Protein AF-A0A1H4ZU35-F1 (afdb_monomer_lite)

Sequence (126 aa):
MNSHASSPASVASHDEQEPAEALVSPALKIVLAPKFEDGEPYAREELGPDIESHDSPEEVVAEAISQDVVPDSEHVREQLNIAEKLGFIGDLEGMVEFAELALNDPNASPRQRNQADILIRRASSL

Organism: NCBI:txid556534

Foldseek 3Di:
DDDDDDDDDDDDDDDDDDDPDDPPPPPPPPDDDDDDDDDDDPDDPDDDDDDDDDDDDPPPPCPVVPPVQLDADPVLVVLLVQLVVCVVVVNLVSNLVSLVVSLPDPSGTPVSNVSSVVSNVVSVVD

Structure (mmCIF, N/CA/C/O backbone):
data_AF-A0A1H4ZU35-F1
#
_entry.id   AF-A0A1H4ZU35-F1
#
loop_
_atom_site.group_PDB
_atom_site.id
_atom_site.type_symbol
_atom_site.label_atom_id
_atom_site.label_alt_id
_atom_site.label_comp_id
_atom_site.label_asym_id
_atom_site.label_entity_id
_atom_site.label_seq_id
_atom_site.pdbx_PDB_ins_code
_atom_site.Cartn_x
_atom_site.Cartn_y
_atom_site.Cartn_z
_atom_site.occupancy
_atom_site.B_iso_or_equiv
_atom_site.auth_seq_id
_atom_site.auth_comp_id
_atom_site.auth_asym_id
_atom_site.auth_atom_id
_atom_site.pdbx_PDB_model_num
ATOM 1 N N . MET A 1 1 ? -37.897 61.267 7.111 1.00 40.16 1 MET A N 1
ATOM 2 C CA . MET A 1 1 ? -37.884 60.378 8.289 1.00 40.16 1 MET A CA 1
ATOM 3 C C . MET A 1 1 ? -36.627 59.521 8.192 1.00 40.16 1 MET A C 1
ATOM 5 O O . MET A 1 1 ? -36.481 58.858 7.178 1.00 40.16 1 MET A O 1
ATOM 9 N N . ASN A 1 2 ? -35.742 59.689 9.187 1.00 39.41 2 ASN A N 1
ATOM 10 C CA . ASN A 1 2 ? -34.564 58.923 9.658 1.00 39.41 2 ASN A CA 1
ATOM 11 C C . ASN A 1 2 ? -33.633 58.289 8.595 1.00 39.41 2 ASN A C 1
ATOM 13 O O . ASN A 1 2 ? -34.062 57.412 7.863 1.00 39.41 2 ASN A O 1
ATOM 17 N N . SER A 1 3 ? -32.378 58.710 8.376 1.00 51.94 3 SER A N 1
ATOM 18 C CA . SER A 1 3 ? -31.204 58.876 9.273 1.00 51.94 3 SER A CA 1
ATOM 19 C C . SER A 1 3 ? -30.760 57.582 9.957 1.00 51.94 3 SER A C 1
ATOM 21 O O . SER A 1 3 ? -31.424 57.205 10.904 1.00 51.94 3 SER A O 1
ATOM 23 N N . HIS A 1 4 ? -29.641 56.986 9.514 1.00 49.59 4 HIS A N 1
ATOM 24 C CA . HIS A 1 4 ? -28.587 56.267 10.275 1.00 49.59 4 HIS A CA 1
ATOM 25 C C . HIS A 1 4 ? -27.487 55.906 9.242 1.00 49.59 4 HIS A C 1
ATOM 27 O O . HIS A 1 4 ? -27.749 55.143 8.324 1.00 49.59 4 HIS A O 1
ATOM 33 N N . ALA A 1 5 ? -26.377 56.638 9.101 1.00 50.31 5 ALA A N 1
ATOM 34 C CA . ALA A 1 5 ? -25.218 56.791 9.989 1.00 50.31 5 ALA A CA 1
ATOM 35 C C . ALA A 1 5 ? -24.391 55.503 10.166 1.00 50.31 5 ALA A C 1
ATOM 37 O O . ALA A 1 5 ? -24.879 54.534 10.736 1.00 50.31 5 ALA A O 1
ATOM 38 N N . SER A 1 6 ? -23.130 55.566 9.714 1.00 48.53 6 SER A N 1
ATOM 39 C CA . SER A 1 6 ? -21.908 55.268 10.488 1.00 48.53 6 SER A CA 1
ATOM 40 C C . SER A 1 6 ? -20.883 54.424 9.730 1.00 48.53 6 SER A C 1
ATOM 42 O O . SER A 1 6 ? -21.005 53.209 9.616 1.00 48.53 6 SER A O 1
ATOM 44 N N . SER A 1 7 ? -19.815 55.093 9.294 1.00 49.72 7 SER A N 1
ATOM 45 C CA . SER A 1 7 ? -18.487 54.489 9.149 1.00 49.72 7 SER A CA 1
ATOM 46 C C . SER A 1 7 ? -17.895 54.180 10.531 1.00 49.72 7 SER A C 1
ATOM 48 O O . SER A 1 7 ? -18.196 54.882 11.499 1.00 49.72 7 SER A O 1
ATOM 50 N N . PRO A 1 8 ? -16.993 53.195 10.615 1.00 58.34 8 PRO A N 1
ATOM 51 C CA . PRO A 1 8 ? -15.669 53.439 11.203 1.00 58.34 8 PRO A CA 1
ATOM 52 C C . PRO A 1 8 ? -14.565 52.817 10.318 1.00 58.34 8 PRO A C 1
ATOM 54 O O . PRO A 1 8 ? -14.731 51.734 9.772 1.00 58.34 8 PRO A O 1
ATOM 57 N N . ALA A 1 9 ? -13.544 53.574 9.916 1.00 44.50 9 ALA A N 1
ATOM 58 C CA . ALA A 1 9 ? -12.315 53.917 10.648 1.00 44.50 9 ALA A CA 1
ATOM 59 C C . ALA A 1 9 ? -11.155 52.973 10.271 1.00 44.50 9 ALA A C 1
ATOM 61 O O . ALA A 1 9 ? -11.071 51.841 10.733 1.00 44.50 9 ALA A O 1
ATOM 62 N N . SER A 1 10 ? -10.247 53.479 9.433 1.00 49.22 10 SER A N 1
ATOM 63 C CA . SER A 1 10 ? -8.866 52.994 9.334 1.00 49.22 10 SER A CA 1
ATOM 64 C C . SER A 1 10 ? -8.089 53.397 10.590 1.00 49.22 10 SER A C 1
ATOM 66 O O . SER A 1 10 ? -8.310 54.513 11.058 1.00 49.22 10 SER A O 1
ATOM 68 N N . VAL A 1 11 ? -7.149 52.560 11.063 1.00 49.56 11 VAL A N 1
ATOM 69 C CA . VAL A 1 11 ? -5.787 52.941 11.524 1.00 49.56 11 VAL A CA 1
ATOM 70 C C . VAL A 1 11 ? -5.018 51.749 12.139 1.00 49.56 11 VAL A C 1
ATOM 72 O O . VAL A 1 11 ? -5.570 51.027 12.959 1.00 49.56 11 VAL A O 1
ATOM 75 N N . ALA A 1 12 ? -3.728 51.674 11.759 1.00 42.31 12 ALA A N 1
ATOM 76 C CA . ALA A 1 12 ? -2.528 51.093 12.408 1.00 42.31 12 ALA A CA 1
ATOM 77 C C . ALA A 1 12 ? -2.466 49.572 12.678 1.00 42.31 12 ALA A C 1
ATOM 79 O O . ALA A 1 12 ? -3.356 49.015 13.298 1.00 42.31 12 ALA A O 1
ATOM 80 N N . SER A 1 13 ? -1.481 48.811 12.173 1.00 46.59 13 SER A N 1
ATOM 81 C CA . SER A 1 13 ? 0.000 48.855 12.324 1.00 46.59 13 SER A CA 1
ATOM 82 C C . SER A 1 13 ? 0.530 48.250 13.635 1.00 46.59 13 SER A C 1
ATOM 84 O O . SER A 1 13 ? 0.650 48.972 14.618 1.00 46.59 13 SER A O 1
ATOM 86 N N . HIS A 1 14 ? 0.942 46.980 13.595 1.00 45.44 14 HIS A N 1
ATOM 87 C CA . HIS A 1 14 ? 2.179 46.394 14.165 1.00 45.44 14 HIS A CA 1
ATOM 88 C C . HIS A 1 14 ? 2.132 44.888 13.853 1.00 45.44 14 HIS A C 1
ATOM 90 O O . HIS A 1 14 ? 1.090 44.270 14.037 1.00 45.44 14 HIS A O 1
ATOM 96 N N . ASP A 1 15 ? 3.063 44.363 13.056 1.00 44.34 15 ASP A N 1
ATOM 97 C CA . ASP A 1 15 ? 4.382 43.859 13.478 1.00 44.34 15 ASP A CA 1
ATOM 98 C C . ASP A 1 15 ? 4.227 42.627 14.373 1.00 44.34 15 ASP A C 1
ATOM 100 O O . ASP A 1 15 ? 3.710 42.747 15.476 1.00 44.34 15 ASP A O 1
ATOM 104 N N . GLU A 1 16 ? 4.585 41.453 13.845 1.00 47.72 16 GLU A N 1
ATOM 105 C CA . GLU A 1 16 ? 5.538 40.539 14.485 1.00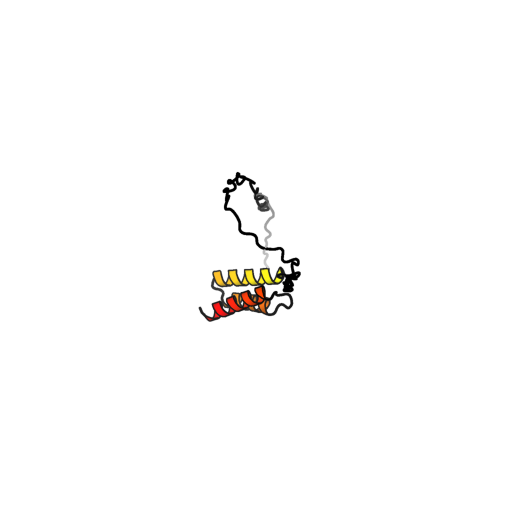 47.72 16 GLU A CA 1
ATOM 106 C C . GLU A 1 16 ? 5.731 39.257 13.646 1.00 47.72 16 GLU A C 1
ATOM 108 O O . GLU A 1 16 ? 4.777 38.581 13.268 1.00 47.72 16 GLU A O 1
ATOM 113 N N . GLN A 1 17 ? 7.015 38.954 13.412 1.00 49.38 17 GLN A N 1
ATOM 114 C CA . GLN A 1 17 ? 7.632 37.620 13.306 1.00 49.38 17 GLN A CA 1
ATOM 115 C C . GLN A 1 17 ? 7.328 36.776 12.057 1.00 49.38 17 GLN A C 1
ATOM 117 O O . GLN A 1 17 ? 6.259 36.211 11.873 1.00 49.38 17 GLN A O 1
ATOM 122 N N . GLU A 1 18 ? 8.243 36.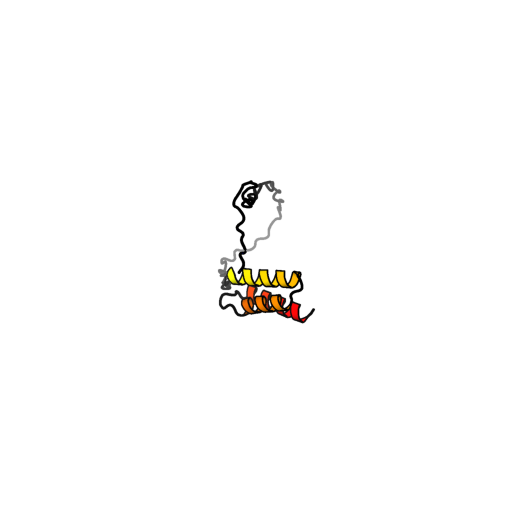802 11.086 1.00 56.34 18 GLU A N 1
ATOM 123 C CA . GLU A 1 18 ? 9.409 35.900 10.926 1.00 56.34 18 GLU A CA 1
ATOM 124 C C . GLU A 1 18 ? 9.043 34.581 10.214 1.00 56.34 18 GLU A C 1
ATOM 126 O O . GLU A 1 18 ? 8.079 33.908 10.580 1.00 56.34 18 GLU A O 1
ATOM 131 N N . PRO A 1 19 ? 9.784 34.215 9.151 1.00 46.69 19 PRO A N 1
ATOM 132 C CA . PRO A 1 19 ? 9.493 33.037 8.352 1.00 46.69 19 PRO A CA 1
ATOM 133 C C . PRO A 1 19 ? 9.785 31.783 9.175 1.00 46.69 19 PRO A C 1
ATOM 135 O O . PRO A 1 19 ? 10.909 31.593 9.633 1.00 46.69 19 PRO A O 1
ATOM 138 N N . ALA A 1 20 ? 8.788 30.911 9.328 1.00 50.66 20 ALA A N 1
ATOM 139 C CA . ALA A 1 20 ? 8.982 29.579 9.882 1.00 50.66 20 ALA A CA 1
ATOM 140 C C . ALA A 1 20 ? 9.925 28.779 8.969 1.00 50.66 20 ALA A C 1
ATOM 142 O O . ALA A 1 20 ? 9.529 28.201 7.959 1.00 50.66 20 ALA A O 1
ATOM 143 N N . GLU A 1 21 ? 11.202 28.891 9.313 1.00 49.41 21 GLU A N 1
ATOM 144 C CA . GLU A 1 21 ? 12.291 27.938 9.209 1.00 49.41 21 GLU A CA 1
ATOM 145 C C . GLU A 1 21 ? 12.055 26.792 8.222 1.00 49.41 21 GLU A C 1
ATOM 147 O O . GLU A 1 21 ? 11.422 25.774 8.507 1.00 49.41 21 GLU A O 1
ATOM 152 N N . ALA A 1 22 ? 12.684 26.938 7.056 1.00 47.00 22 ALA A N 1
ATOM 153 C CA . ALA A 1 22 ? 13.143 25.798 6.292 1.00 47.00 22 ALA A CA 1
ATOM 154 C C . ALA A 1 22 ? 13.960 24.907 7.236 1.00 47.00 22 ALA A C 1
ATOM 156 O O . ALA A 1 22 ? 15.053 25.281 7.663 1.00 47.00 22 ALA A O 1
ATOM 157 N N . LEU A 1 23 ? 13.417 23.738 7.572 1.00 46.69 23 LEU A N 1
ATOM 158 C CA . LEU A 1 23 ? 14.139 22.688 8.276 1.00 46.69 23 LEU A CA 1
ATOM 159 C C . LEU A 1 23 ? 15.286 22.220 7.375 1.00 46.69 23 LEU A C 1
ATOM 161 O O . LEU A 1 23 ? 15.155 21.303 6.563 1.00 46.69 23 LEU A O 1
ATOM 165 N N . VAL A 1 24 ? 16.425 22.900 7.502 1.00 48.12 24 VAL A N 1
ATOM 166 C CA . VAL A 1 24 ? 17.714 22.456 6.991 1.00 48.12 24 VAL A CA 1
ATOM 167 C C . VAL A 1 24 ? 18.012 21.150 7.709 1.00 48.12 24 VAL A C 1
ATOM 169 O O . VAL A 1 24 ? 18.380 21.126 8.882 1.00 48.12 24 VAL A O 1
ATOM 172 N N . SER A 1 25 ? 17.792 20.046 7.001 1.00 58.00 25 SER A N 1
ATOM 173 C CA . SER A 1 25 ? 18.169 18.720 7.471 1.00 58.00 25 SER A CA 1
ATOM 174 C C . SER A 1 25 ? 19.661 18.738 7.816 1.00 58.00 25 SER A C 1
ATOM 176 O O . SER A 1 25 ? 20.469 19.116 6.961 1.00 58.00 25 SER A O 1
ATOM 178 N N . PRO A 1 26 ? 20.073 18.356 9.035 1.00 53.00 26 PRO A N 1
ATOM 179 C CA . PRO A 1 26 ? 21.486 18.241 9.331 1.00 53.00 26 PRO A CA 1
ATOM 180 C C . PRO A 1 26 ? 22.056 17.101 8.488 1.00 53.00 26 PRO A C 1
ATOM 182 O O . PRO A 1 26 ? 21.649 15.947 8.609 1.00 53.00 26 PRO A O 1
ATOM 185 N N . ALA A 1 27 ? 23.002 17.448 7.616 1.00 56.88 27 ALA A N 1
ATOM 186 C CA . ALA A 1 27 ? 23.821 16.494 6.894 1.00 56.88 27 ALA A CA 1
ATOM 187 C C . ALA A 1 27 ? 24.428 15.499 7.893 1.00 56.88 27 ALA A C 1
ATOM 189 O O . ALA A 1 27 ? 25.258 15.864 8.733 1.00 56.88 27 ALA A O 1
ATOM 190 N N . LEU A 1 28 ? 23.998 14.240 7.802 1.00 53.84 28 LEU A N 1
ATOM 191 C CA . LEU A 1 28 ? 24.604 13.119 8.503 1.00 53.84 28 LEU A CA 1
ATOM 192 C C . LEU A 1 28 ? 26.052 12.999 8.017 1.00 53.84 28 LEU A C 1
ATOM 194 O O . LEU A 1 28 ? 26.335 12.487 6.935 1.00 53.84 28 LEU A O 1
ATOM 198 N N . LYS A 1 29 ? 26.985 13.521 8.815 1.00 57.03 29 LYS A N 1
ATOM 199 C CA . LYS A 1 29 ? 28.413 13.264 8.648 1.00 57.03 29 LYS A CA 1
ATOM 200 C C . LYS A 1 29 ? 28.642 11.799 8.999 1.00 57.03 29 LYS A C 1
ATOM 202 O O . LYS A 1 29 ? 28.700 11.447 10.173 1.00 57.03 29 LYS A O 1
ATOM 207 N N . ILE A 1 30 ? 28.749 10.951 7.980 1.00 54.62 30 ILE A N 1
ATOM 208 C CA . ILE A 1 30 ? 29.252 9.587 8.137 1.00 54.62 30 ILE A CA 1
ATOM 209 C C . ILE A 1 30 ? 30.715 9.722 8.565 1.00 54.62 30 ILE A C 1
ATOM 211 O O . ILE A 1 30 ? 31.589 10.050 7.763 1.00 54.62 30 ILE A O 1
ATOM 215 N N . VAL A 1 31 ? 30.964 9.551 9.862 1.00 47.84 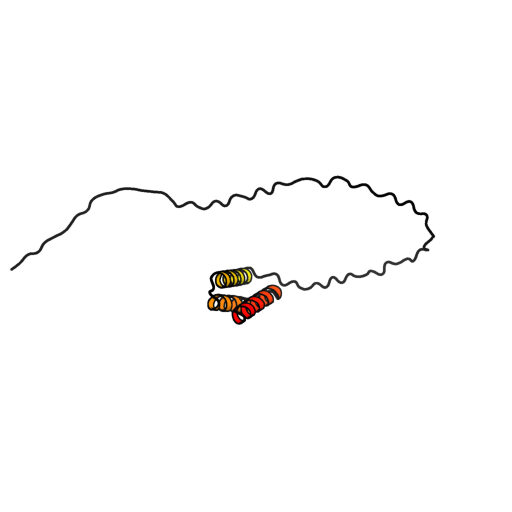31 VAL A N 1
ATOM 216 C CA . VAL A 1 31 ? 32.314 9.442 10.409 1.00 47.84 31 VAL A CA 1
ATOM 217 C C . VAL A 1 31 ? 32.830 8.063 10.027 1.00 47.84 31 VAL A C 1
ATOM 219 O O . VAL A 1 31 ? 32.364 7.039 10.518 1.00 47.84 31 VAL A O 1
ATOM 222 N N . LEU A 1 32 ? 33.759 8.063 9.081 1.00 52.47 32 LEU A N 1
ATOM 223 C CA . LEU A 1 32 ? 34.533 6.909 8.664 1.00 52.47 32 LEU A CA 1
ATOM 224 C C . LEU A 1 32 ? 35.539 6.522 9.766 1.00 52.47 32 LEU A C 1
ATOM 226 O O . LEU A 1 32 ? 36.155 7.413 10.352 1.00 52.47 32 LEU A O 1
ATOM 230 N N . ALA A 1 33 ? 35.771 5.207 9.901 1.00 49.09 33 ALA A N 1
ATOM 231 C CA . ALA A 1 33 ? 36.870 4.510 10.604 1.00 49.09 33 ALA A CA 1
ATOM 232 C C . ALA A 1 33 ? 36.518 3.965 12.019 1.00 49.09 33 ALA A C 1
ATOM 234 O O . ALA A 1 33 ? 35.769 4.616 12.744 1.00 49.09 33 ALA A O 1
ATOM 235 N N . PRO A 1 34 ? 37.029 2.776 12.427 1.00 47.50 34 PRO A N 1
ATOM 236 C CA . PRO A 1 34 ? 38.397 2.322 12.188 1.00 47.50 34 PRO A CA 1
ATOM 237 C C . PRO A 1 34 ? 38.559 0.982 11.457 1.00 47.50 34 PRO A C 1
ATOM 239 O O . PRO A 1 34 ? 37.655 0.165 11.324 1.00 47.50 34 PRO A O 1
ATOM 242 N N . LYS A 1 35 ? 39.786 0.840 10.959 1.00 57.09 35 LYS A N 1
ATOM 243 C CA . LYS A 1 35 ? 40.386 -0.297 10.273 1.00 57.09 35 LYS A CA 1
ATOM 244 C C . LYS A 1 35 ? 40.259 -1.572 11.109 1.00 57.09 35 LYS A C 1
ATOM 246 O O . LYS A 1 35 ? 40.561 -1.543 12.297 1.00 57.09 35 LYS A O 1
ATOM 251 N N . PHE A 1 36 ? 39.897 -2.680 10.469 1.00 48.41 36 PHE A N 1
ATOM 252 C CA . PHE A 1 36 ? 40.235 -3.993 11.005 1.00 48.41 36 PHE A CA 1
ATOM 253 C C . PHE A 1 36 ? 41.713 -4.235 10.709 1.00 48.41 36 PHE A C 1
ATOM 255 O O . PHE A 1 36 ? 42.111 -4.346 9.551 1.00 48.41 36 PHE A O 1
ATOM 262 N N . GLU A 1 37 ? 42.505 -4.177 11.775 1.00 52.66 37 GLU A N 1
ATOM 263 C CA . GLU A 1 37 ? 43.904 -4.582 11.809 1.00 52.66 37 GLU A CA 1
ATOM 264 C C . GLU A 1 37 ? 44.035 -6.092 11.594 1.00 52.66 37 GLU A C 1
ATOM 266 O O . GLU A 1 37 ? 43.128 -6.876 11.888 1.00 52.66 37 GLU A O 1
ATOM 271 N N . ASP A 1 38 ? 45.189 -6.441 11.041 1.00 55.78 38 ASP A N 1
ATOM 272 C CA . ASP A 1 38 ? 45.631 -7.754 10.611 1.00 55.78 38 ASP A CA 1
ATOM 273 C C . ASP A 1 38 ? 45.436 -8.848 11.672 1.00 55.78 38 ASP A C 1
ATOM 275 O O . ASP A 1 38 ? 45.931 -8.763 12.796 1.00 55.78 38 ASP A O 1
ATOM 279 N N . GLY A 1 39 ? 44.739 -9.915 11.281 1.00 42.34 39 GLY A N 1
ATOM 280 C CA . GLY A 1 39 ? 44.668 -11.168 12.024 1.00 42.34 39 GLY A CA 1
ATOM 281 C C . GLY A 1 39 ? 45.428 -12.261 11.280 1.00 42.34 39 GLY A C 1
ATOM 282 O O . GLY A 1 39 ? 44.857 -12.899 10.403 1.00 42.34 39 GLY A O 1
ATOM 283 N N . GLU A 1 40 ? 46.712 -12.401 11.618 1.00 55.94 40 GLU A N 1
ATOM 284 C CA . GLU A 1 40 ? 47.593 -13.582 11.536 1.00 55.94 40 GLU A CA 1
ATOM 285 C C . GLU A 1 40 ? 47.127 -14.770 10.651 1.00 55.94 40 GLU A C 1
ATOM 287 O O . GLU A 1 40 ? 46.138 -15.438 10.976 1.00 55.94 40 GLU A O 1
ATOM 292 N N . PRO A 1 41 ? 47.874 -15.153 9.592 1.00 51.06 41 PRO A N 1
ATOM 293 C CA . PRO A 1 41 ? 47.650 -16.431 8.935 1.00 51.06 41 PRO A CA 1
ATOM 294 C C . PRO A 1 41 ? 48.117 -17.552 9.869 1.00 51.06 41 PRO A C 1
ATOM 296 O O . PRO A 1 41 ? 49.313 -17.750 10.080 1.00 51.06 41 PRO A O 1
ATOM 299 N N . TYR A 1 42 ? 47.175 -18.317 10.421 1.00 48.09 42 TYR A N 1
ATOM 300 C CA . TYR A 1 42 ? 47.502 -19.578 11.077 1.00 48.09 42 TYR A CA 1
ATOM 301 C C . TYR A 1 42 ? 48.259 -20.473 10.092 1.00 48.09 42 TYR A C 1
ATOM 303 O O . TYR A 1 42 ? 47.706 -20.961 9.105 1.00 48.09 42 TYR A O 1
ATOM 311 N N . ALA A 1 43 ? 49.542 -20.679 10.382 1.00 53.12 43 ALA A N 1
ATOM 312 C CA . ALA A 1 43 ? 50.368 -21.683 9.748 1.00 53.12 43 ALA A CA 1
ATOM 313 C C . ALA A 1 43 ? 49.713 -23.058 9.935 1.00 53.12 43 ALA A C 1
ATOM 315 O O . ALA A 1 43 ? 49.551 -23.536 11.059 1.00 53.12 43 ALA A O 1
ATOM 316 N N . ARG A 1 44 ? 49.355 -23.701 8.824 1.00 51.16 44 ARG A N 1
ATOM 317 C CA . ARG A 1 44 ? 49.090 -25.137 8.789 1.00 51.16 44 ARG A CA 1
ATOM 318 C C . ARG A 1 44 ? 50.096 -25.776 7.846 1.00 51.16 44 ARG A C 1
ATOM 320 O O . ARG A 1 44 ? 49.822 -25.978 6.669 1.00 51.16 44 ARG A O 1
ATOM 327 N N . GLU A 1 45 ? 51.279 -26.063 8.378 1.00 55.56 45 GLU A N 1
ATOM 328 C CA . GLU A 1 45 ? 52.125 -27.117 7.828 1.00 55.56 45 GLU A CA 1
ATOM 329 C C . GLU A 1 45 ? 51.470 -28.451 8.196 1.00 55.56 45 GLU A C 1
ATOM 331 O O . GLU A 1 45 ? 51.650 -28.959 9.299 1.00 55.56 45 GLU A O 1
ATOM 336 N N . GLU A 1 46 ? 50.680 -29.015 7.285 1.00 52.25 46 GLU A N 1
ATOM 337 C CA . GLU A 1 46 ? 50.413 -30.450 7.299 1.00 52.25 46 GLU A CA 1
ATOM 338 C C . GLU A 1 46 ? 50.771 -31.034 5.935 1.00 52.25 46 GLU A C 1
ATOM 340 O O . GLU A 1 46 ? 50.243 -30.651 4.893 1.00 52.25 46 GLU A O 1
ATOM 345 N N . LEU A 1 47 ? 51.756 -31.928 6.003 1.00 49.44 47 LEU A N 1
ATOM 346 C CA . LEU A 1 47 ? 52.266 -32.794 4.954 1.00 49.44 47 LEU A CA 1
ATOM 347 C C . LEU A 1 47 ? 51.128 -33.451 4.157 1.00 49.44 47 LEU A C 1
ATOM 349 O O . LEU A 1 47 ? 50.134 -33.889 4.732 1.00 49.44 47 LEU A O 1
ATOM 353 N N . GLY A 1 48 ? 51.312 -33.524 2.836 1.00 42.62 48 GLY A N 1
ATOM 354 C CA . GLY A 1 48 ? 50.344 -34.076 1.887 1.00 42.62 48 GLY A CA 1
ATOM 355 C C . GLY A 1 48 ? 49.957 -35.542 2.124 1.00 42.62 48 GLY A C 1
ATOM 356 O O . GLY A 1 48 ? 50.525 -36.247 2.961 1.00 42.62 48 GLY A O 1
ATOM 357 N N . PRO A 1 49 ? 49.015 -36.028 1.308 1.00 46.72 49 PRO A N 1
ATOM 358 C CA . PRO A 1 49 ? 49.476 -36.903 0.237 1.00 46.72 49 PRO A CA 1
ATOM 359 C C . PRO A 1 49 ? 49.005 -36.431 -1.141 1.00 46.72 49 PRO A C 1
ATOM 361 O O . PRO A 1 49 ? 47.969 -35.782 -1.276 1.00 46.72 49 PRO A O 1
ATOM 364 N N . ASP A 1 50 ? 49.817 -36.767 -2.140 1.00 51.56 50 ASP A N 1
ATOM 365 C CA . ASP A 1 50 ? 49.614 -36.541 -3.568 1.00 51.56 50 ASP A CA 1
ATOM 366 C C . ASP A 1 50 ? 48.163 -36.792 -4.003 1.00 51.56 50 ASP A C 1
ATOM 368 O O . ASP A 1 50 ? 47.683 -37.927 -3.994 1.00 51.56 50 ASP A O 1
ATOM 372 N N . ILE A 1 51 ? 47.469 -35.730 -4.415 1.00 53.38 51 ILE A N 1
ATOM 373 C CA . ILE A 1 51 ? 46.248 -35.852 -5.208 1.00 53.38 51 ILE A CA 1
ATOM 374 C C . ILE A 1 51 ? 46.663 -35.544 -6.636 1.00 53.38 51 ILE A C 1
ATOM 376 O O . ILE A 1 51 ? 46.945 -34.399 -6.995 1.00 53.38 51 ILE A O 1
ATOM 380 N N . GLU A 1 52 ? 46.777 -36.617 -7.410 1.00 49.16 52 GLU A N 1
ATOM 381 C CA . GLU A 1 52 ? 47.007 -36.588 -8.842 1.00 49.16 52 GLU A CA 1
ATOM 382 C C . GLU A 1 52 ? 46.055 -35.601 -9.525 1.00 49.16 52 GLU A C 1
ATOM 384 O O . GLU A 1 52 ? 44.848 -35.560 -9.285 1.00 49.16 52 GLU A O 1
ATOM 389 N N . SER A 1 53 ? 46.662 -34.798 -10.390 1.00 50.25 53 SER A N 1
ATOM 390 C CA . SER A 1 53 ? 46.043 -33.850 -11.297 1.00 50.25 53 SER A CA 1
ATOM 391 C C . SER A 1 53 ? 44.875 -34.478 -12.066 1.00 50.25 53 SER A C 1
ATOM 393 O O . SER A 1 53 ? 45.093 -35.231 -13.014 1.00 50.25 53 SER A O 1
ATOM 395 N N . HIS A 1 54 ? 43.644 -34.098 -11.723 1.00 43.72 54 HIS A N 1
ATOM 396 C CA . HIS A 1 54 ? 42.525 -34.151 -12.659 1.00 43.72 54 HIS A CA 1
ATOM 397 C C . HIS A 1 54 ? 42.276 -32.752 -13.217 1.00 43.72 54 HIS A C 1
ATOM 399 O O . HIS A 1 54 ? 41.720 -31.860 -12.581 1.00 43.72 54 HIS A O 1
ATOM 405 N N . ASP A 1 55 ? 42.783 -32.603 -14.431 1.00 45.84 55 ASP A N 1
ATOM 406 C CA . ASP A 1 55 ? 42.626 -31.488 -15.343 1.00 45.84 55 ASP A CA 1
ATOM 407 C C . ASP A 1 55 ? 41.168 -31.399 -15.820 1.00 45.84 55 ASP A C 1
ATOM 409 O O . ASP A 1 55 ? 40.725 -32.182 -16.658 1.00 45.84 55 ASP A O 1
ATOM 413 N N . SER A 1 56 ? 40.403 -30.494 -15.216 1.00 52.62 56 SER A N 1
ATOM 414 C CA . SER A 1 56 ? 39.387 -29.643 -15.854 1.00 52.62 56 SER A CA 1
ATOM 415 C C . SER A 1 56 ? 38.471 -29.101 -14.764 1.00 52.62 56 SER A C 1
ATOM 417 O O . SER A 1 56 ? 37.704 -29.872 -14.182 1.00 52.62 56 SER A O 1
ATOM 419 N N . PRO A 1 57 ? 38.463 -27.786 -14.493 1.00 50.62 57 PRO A N 1
ATOM 420 C CA . PRO A 1 57 ? 37.247 -27.187 -13.994 1.00 50.62 57 PRO A CA 1
ATOM 421 C C . PRO A 1 57 ? 36.256 -27.305 -15.151 1.00 50.62 57 PRO A C 1
ATOM 423 O O . PRO A 1 57 ? 36.315 -26.534 -16.107 1.00 50.62 57 PRO A O 1
ATOM 426 N N . GLU A 1 58 ? 35.372 -28.304 -15.105 1.00 47.25 58 GLU A N 1
ATOM 427 C CA . GLU A 1 58 ? 34.076 -28.133 -15.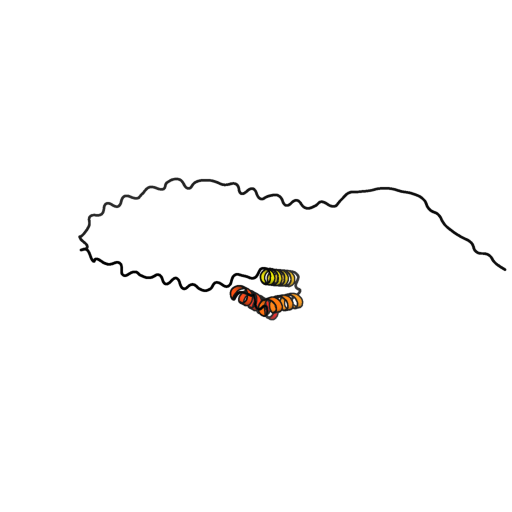748 1.00 47.25 58 GLU A CA 1
ATOM 428 C C . GLU A 1 58 ? 33.596 -26.766 -15.274 1.00 47.25 58 GLU A C 1
ATOM 430 O O . GLU A 1 58 ? 33.470 -26.535 -14.068 1.00 47.25 58 GLU A O 1
ATOM 435 N N . GLU A 1 59 ? 33.494 -25.829 -16.218 1.00 52.62 59 GLU A N 1
ATOM 436 C CA . GLU A 1 59 ? 32.842 -24.548 -16.033 1.00 52.62 59 GLU A CA 1
ATOM 437 C C . GLU A 1 59 ? 31.489 -24.876 -15.415 1.00 52.62 59 GLU A C 1
ATOM 439 O O . GLU A 1 59 ? 30.517 -25.197 -16.099 1.00 52.62 59 GLU A O 1
ATOM 444 N N . VAL A 1 60 ? 31.430 -24.825 -14.086 1.00 51.28 60 VAL A N 1
ATOM 445 C CA . VAL A 1 60 ? 30.197 -24.605 -13.368 1.00 51.28 60 VAL A CA 1
ATOM 446 C C . VAL A 1 60 ? 29.857 -23.198 -13.804 1.00 51.28 60 VAL A C 1
ATOM 448 O O . VAL A 1 60 ? 30.277 -22.213 -13.196 1.00 51.28 60 VAL A O 1
ATOM 451 N N . VAL A 1 61 ? 29.197 -23.106 -14.960 1.00 54.09 61 VAL A N 1
ATOM 452 C CA . VAL A 1 61 ? 28.416 -21.954 -15.338 1.00 54.09 61 VAL A CA 1
ATOM 453 C C . VAL A 1 61 ? 27.477 -21.841 -14.157 1.00 54.09 61 VAL A C 1
ATOM 455 O O . VAL A 1 61 ? 26.490 -22.567 -14.041 1.00 54.09 61 VAL A O 1
ATOM 458 N N . ALA A 1 62 ? 27.869 -21.006 -13.197 1.00 54.97 62 ALA A N 1
ATOM 459 C CA . ALA A 1 62 ? 26.957 -20.379 -12.286 1.00 54.97 62 ALA A CA 1
ATOM 460 C C . ALA A 1 62 ? 26.051 -19.600 -13.225 1.00 54.97 62 ALA A C 1
ATOM 462 O O . ALA A 1 62 ? 26.295 -18.437 -13.544 1.00 54.97 62 ALA A O 1
ATOM 463 N N . GLU A 1 63 ? 25.065 -20.310 -13.765 1.00 55.53 63 GLU A N 1
ATOM 464 C CA . GLU A 1 63 ? 23.890 -19.768 -14.390 1.00 55.53 63 GLU A CA 1
ATOM 465 C C . GLU A 1 63 ? 23.226 -19.058 -13.222 1.00 55.53 63 GLU A C 1
ATOM 467 O O . GLU A 1 63 ? 22.418 -19.608 -12.475 1.00 55.53 63 GLU A O 1
ATOM 472 N N . ALA A 1 64 ? 23.748 -17.861 -12.947 1.00 57.16 64 ALA A N 1
ATOM 473 C CA . ALA A 1 64 ? 23.151 -16.889 -12.087 1.00 57.16 64 ALA A CA 1
ATOM 474 C C . ALA A 1 64 ? 21.776 -16.743 -12.700 1.00 57.16 64 ALA A C 1
ATOM 476 O O . ALA A 1 64 ? 21.626 -16.125 -13.758 1.00 57.16 64 ALA A O 1
ATOM 477 N N . ILE A 1 65 ? 20.813 -17.428 -12.083 1.00 59.50 65 ILE A N 1
ATOM 478 C CA . ILE A 1 65 ? 19.401 -17.243 -12.318 1.00 59.50 65 ILE A CA 1
ATOM 479 C C . ILE A 1 65 ? 19.259 -15.748 -12.139 1.00 59.50 65 ILE A C 1
ATOM 481 O O . ILE A 1 65 ? 19.259 -15.238 -11.017 1.00 59.50 65 ILE A O 1
ATOM 485 N N . SER A 1 66 ? 19.257 -15.040 -13.262 1.00 54.50 66 SER A N 1
ATOM 486 C CA . SER A 1 66 ? 18.907 -13.645 -13.324 1.00 54.50 66 SER A CA 1
ATOM 487 C C . SER A 1 66 ? 17.418 -13.683 -13.052 1.00 54.50 66 SER A C 1
ATOM 489 O O . SER A 1 66 ? 16.598 -13.703 -13.964 1.00 54.50 66 SER A O 1
ATOM 491 N N . GLN A 1 67 ? 17.079 -13.853 -11.768 1.00 59.44 67 GLN A N 1
ATOM 492 C CA . GLN A 1 67 ? 15.813 -13.428 -11.232 1.00 59.44 67 GLN A CA 1
ATOM 493 C C . GLN A 1 67 ? 15.769 -11.986 -11.669 1.00 59.44 67 GLN A C 1
ATOM 495 O O . GLN A 1 67 ? 16.564 -11.169 -11.212 1.00 59.44 67 GLN A O 1
ATOM 500 N N . ASP A 1 68 ? 14.950 -11.743 -12.676 1.00 54.22 68 ASP A N 1
ATOM 501 C CA . ASP A 1 68 ? 14.613 -10.430 -13.162 1.00 54.22 68 ASP A CA 1
ATOM 502 C C . ASP A 1 68 ? 13.988 -9.722 -11.955 1.00 54.22 68 ASP A C 1
ATOM 504 O O . ASP A 1 68 ? 12.801 -9.877 -11.652 1.00 54.22 68 ASP A O 1
ATOM 508 N N . VAL A 1 69 ? 14.844 -9.121 -11.120 1.00 69.88 69 VAL A N 1
ATOM 509 C CA . VAL A 1 69 ? 14.441 -8.444 -9.897 1.00 69.88 69 VAL A CA 1
ATOM 510 C C . VAL A 1 69 ? 13.795 -7.176 -10.396 1.00 69.88 69 VAL A C 1
ATOM 512 O O . VAL A 1 69 ? 14.463 -6.162 -10.584 1.00 69.88 69 VAL A O 1
ATOM 515 N N . VAL A 1 70 ? 12.492 -7.263 -10.664 1.00 79.25 70 VAL A N 1
ATOM 516 C CA . VAL A 1 70 ? 11.662 -6.094 -10.919 1.00 79.25 70 VAL A CA 1
ATOM 517 C C . VAL A 1 70 ? 11.939 -5.135 -9.763 1.00 79.25 70 VAL A C 1
ATOM 519 O O . VAL A 1 70 ? 11.660 -5.495 -8.611 1.00 79.25 70 VAL A O 1
ATOM 522 N N . PRO A 1 71 ? 12.558 -3.972 -10.029 1.00 88.19 71 PRO A N 1
ATOM 523 C CA . PRO A 1 71 ? 12.898 -3.043 -8.972 1.00 88.19 71 PRO A CA 1
ATOM 524 C C . PRO A 1 71 ? 11.613 -2.538 -8.322 1.00 88.19 71 PRO A C 1
ATOM 526 O O . PRO A 1 71 ? 10.563 -2.452 -8.959 1.00 88.19 71 PRO A O 1
ATOM 529 N N . ASP A 1 72 ? 11.699 -2.201 -7.042 1.00 92.50 72 ASP A N 1
ATOM 530 C CA . ASP A 1 72 ? 10.568 -1.616 -6.334 1.00 92.50 72 ASP A CA 1
ATOM 531 C C . ASP A 1 72 ? 10.196 -0.264 -6.948 1.00 92.50 72 ASP A C 1
ATOM 533 O O . ASP A 1 72 ? 11.050 0.596 -7.175 1.00 92.50 72 ASP A O 1
ATOM 537 N N . SER A 1 73 ? 8.900 -0.061 -7.169 1.00 96.50 73 SER A N 1
ATOM 538 C CA . SER A 1 73 ? 8.369 1.230 -7.589 1.00 96.50 73 SER A CA 1
ATOM 539 C C . SER A 1 73 ? 8.365 2.197 -6.409 1.00 96.50 73 SER A C 1
ATOM 541 O O . SER A 1 73 ? 7.800 1.902 -5.353 1.00 96.50 73 SER A O 1
ATOM 543 N N . GLU A 1 74 ? 8.956 3.375 -6.592 1.00 97.44 74 GLU A N 1
ATOM 544 C CA . GLU A 1 74 ? 8.929 4.454 -5.598 1.00 97.44 74 GLU A CA 1
ATOM 545 C C . GLU A 1 74 ? 7.498 4.871 -5.237 1.00 97.44 74 GLU A C 1
ATOM 547 O O . GLU A 1 74 ? 7.186 5.075 -4.065 1.00 97.44 74 GLU A O 1
ATOM 552 N N . HIS A 1 75 ? 6.603 4.905 -6.226 1.00 96.75 75 HIS A N 1
ATOM 553 C CA . HIS A 1 75 ? 5.198 5.238 -6.003 1.00 96.75 75 HIS A CA 1
ATOM 554 C C . HIS A 1 75 ? 4.502 4.207 -5.105 1.00 96.75 75 HIS A C 1
ATOM 556 O O . HIS A 1 75 ? 3.837 4.558 -4.132 1.00 96.75 75 HIS A O 1
ATOM 562 N N . VAL A 1 76 ? 4.718 2.921 -5.385 1.00 97.50 76 VAL A N 1
ATOM 563 C CA . VAL A 1 76 ? 4.141 1.824 -4.595 1.00 97.50 76 VAL A CA 1
ATOM 564 C C . VAL A 1 76 ? 4.744 1.792 -3.190 1.00 97.50 76 VAL A C 1
ATOM 566 O O . VAL A 1 76 ? 4.050 1.524 -2.211 1.00 97.50 76 VAL A O 1
ATOM 569 N N . ARG A 1 77 ? 6.031 2.131 -3.056 1.00 97.75 77 ARG A N 1
ATOM 570 C CA . ARG A 1 77 ? 6.695 2.268 -1.755 1.00 97.75 77 ARG A CA 1
ATOM 571 C C . ARG A 1 77 ? 6.039 3.352 -0.900 1.00 97.75 77 ARG A C 1
ATOM 573 O O . ARG A 1 77 ? 5.870 3.156 0.302 1.00 97.75 77 ARG A O 1
ATOM 580 N N . GLU A 1 78 ? 5.659 4.475 -1.501 1.00 98.00 78 GLU A N 1
ATOM 581 C CA . GLU A 1 78 ? 4.937 5.541 -0.806 1.00 98.00 78 GLU A CA 1
ATOM 582 C C . GLU A 1 78 ? 3.535 5.093 -0.369 1.00 98.00 78 GLU A C 1
ATOM 584 O O . GLU A 1 78 ? 3.177 5.295 0.792 1.00 98.00 78 GLU A O 1
ATOM 589 N N . GLN A 1 79 ? 2.785 4.409 -1.240 1.00 98.25 79 GLN A N 1
ATOM 590 C CA . GLN A 1 79 ? 1.467 3.854 -0.900 1.00 98.25 79 GLN A CA 1
ATOM 591 C C . GLN A 1 79 ? 1.541 2.879 0.288 1.00 98.25 79 GLN A C 1
ATOM 593 O O . GLN A 1 79 ? 0.777 3.012 1.243 1.00 98.25 79 GLN A O 1
ATOM 598 N N . LEU A 1 80 ? 2.509 1.955 0.283 1.00 98.31 80 LEU A N 1
ATOM 599 C CA . LEU A 1 80 ? 2.732 1.012 1.387 1.00 98.31 80 LEU A CA 1
ATOM 600 C C . LEU A 1 80 ? 3.100 1.722 2.699 1.00 98.31 80 LEU A C 1
ATOM 602 O O . LEU A 1 80 ? 2.606 1.356 3.763 1.00 98.31 80 LEU A O 1
ATOM 606 N N . ASN A 1 81 ? 3.923 2.771 2.633 1.00 98.31 81 ASN A N 1
ATOM 607 C CA . ASN A 1 81 ? 4.283 3.574 3.805 1.00 98.31 81 ASN A CA 1
ATOM 608 C C . ASN A 1 81 ? 3.068 4.319 4.385 1.00 98.31 81 ASN A C 1
ATOM 610 O O . ASN A 1 81 ? 2.913 4.415 5.603 1.00 98.31 81 ASN A O 1
ATOM 614 N N . ILE A 1 82 ? 2.185 4.844 3.530 1.00 98.25 82 ILE A N 1
ATOM 615 C CA . ILE A 1 82 ? 0.932 5.461 3.980 1.00 98.25 82 ILE A CA 1
ATOM 616 C C . ILE A 1 82 ? 0.047 4.410 4.658 1.00 98.25 82 ILE A C 1
ATOM 618 O O . ILE A 1 82 ? -0.402 4.652 5.778 1.00 98.25 82 ILE A O 1
ATOM 622 N N . ALA A 1 83 ? -0.124 3.233 4.049 1.00 98.19 83 ALA A N 1
ATOM 623 C CA . ALA A 1 83 ? -0.894 2.140 4.639 1.00 98.19 83 ALA A CA 1
ATOM 624 C C . ALA A 1 83 ? -0.379 1.765 6.043 1.00 98.19 83 ALA A C 1
ATOM 626 O O . ALA A 1 83 ? -1.156 1.680 6.992 1.00 98.19 83 ALA A O 1
ATOM 627 N N . GLU A 1 84 ? 0.937 1.620 6.217 1.00 97.75 84 GLU A N 1
ATOM 628 C CA . GLU A 1 84 ? 1.541 1.319 7.522 1.00 97.75 84 GLU A CA 1
ATOM 629 C C . GLU A 1 84 ? 1.268 2.401 8.576 1.00 97.75 84 GLU A C 1
ATOM 631 O O . GLU A 1 84 ? 0.959 2.083 9.729 1.00 97.75 84 GLU A O 1
ATOM 636 N N . LYS A 1 85 ? 1.346 3.680 8.192 1.00 98.44 85 LYS A N 1
ATOM 637 C CA . LYS A 1 85 ? 1.035 4.803 9.090 1.00 98.44 85 LYS A CA 1
ATOM 638 C C . LYS A 1 85 ? -0.435 4.818 9.496 1.00 98.44 85 LYS A C 1
ATOM 640 O O . LYS A 1 85 ? -0.721 5.066 10.666 1.00 98.44 85 LYS A O 1
ATOM 645 N N . LEU A 1 86 ? -1.344 4.530 8.565 1.00 98.00 86 LEU A N 1
ATOM 646 C CA . LEU A 1 86 ? -2.780 4.420 8.840 1.00 98.00 86 LEU A CA 1
ATOM 647 C C . LEU A 1 86 ? -3.059 3.270 9.817 1.00 98.00 86 LEU A C 1
ATOM 649 O O . LEU A 1 86 ? -3.709 3.466 10.845 1.00 98.00 86 LEU A O 1
ATOM 653 N N . GLY A 1 87 ? -2.421 2.117 9.599 1.00 96.75 87 GLY A N 1
ATOM 654 C CA . GLY A 1 87 ? -2.469 0.994 10.533 1.00 96.75 87 GLY A CA 1
ATOM 655 C C . GLY A 1 87 ? -1.942 1.340 11.930 1.00 96.75 87 GLY A C 1
ATOM 656 O O . GLY A 1 87 ? -2.485 0.869 12.928 1.00 96.75 87 GLY A O 1
ATOM 657 N N . PHE A 1 88 ? -0.914 2.188 12.030 1.00 96.88 88 PHE A N 1
ATOM 658 C CA . PHE A 1 88 ? -0.374 2.636 13.318 1.00 96.88 88 PHE A CA 1
ATOM 659 C C . PHE A 1 88 ? -1.340 3.544 14.093 1.00 96.88 88 PHE A C 1
ATOM 661 O O . PHE A 1 88 ? -1.426 3.432 15.315 1.00 96.88 88 PHE A O 1
ATOM 668 N N . ILE A 1 89 ? -2.079 4.419 13.405 1.00 97.31 89 ILE A N 1
ATOM 669 C CA . ILE A 1 89 ? -3.078 5.298 14.040 1.00 97.31 89 ILE A CA 1
ATOM 670 C C . ILE A 1 89 ? -4.435 4.609 14.263 1.00 97.31 89 ILE A C 1
ATOM 672 O O . ILE A 1 89 ? -5.337 5.220 14.830 1.00 97.31 89 ILE A O 1
ATOM 676 N N . GLY A 1 90 ? -4.571 3.343 13.853 1.00 96.69 90 GLY A N 1
ATOM 677 C CA . GLY A 1 90 ? -5.787 2.541 14.010 1.00 96.69 90 GLY A CA 1
ATOM 678 C C . GLY A 1 90 ? -6.817 2.718 12.893 1.00 96.69 90 GLY A C 1
ATOM 679 O O . GLY A 1 90 ? -7.922 2.192 13.009 1.00 96.69 90 GLY A O 1
ATOM 680 N N . ASP A 1 91 ? -6.471 3.423 11.816 1.00 97.69 91 ASP A N 1
ATOM 681 C CA . ASP A 1 91 ? -7.309 3.538 10.624 1.00 97.69 91 ASP A CA 1
ATOM 682 C C . ASP A 1 91 ? -7.099 2.314 9.720 1.00 97.69 91 ASP A C 1
ATOM 684 O O . ASP A 1 91 ? -6.253 2.296 8.821 1.00 97.69 91 ASP A O 1
ATOM 688 N N . LEU A 1 92 ? -7.834 1.241 10.024 1.00 97.31 92 LEU A N 1
ATOM 689 C CA . LEU A 1 92 ? -7.731 -0.025 9.296 1.00 97.31 92 LEU A CA 1
ATOM 690 C C . LEU A 1 92 ? -8.369 0.041 7.905 1.00 97.31 92 LEU A C 1
ATOM 692 O O . LEU A 1 92 ? -7.882 -0.635 7.003 1.00 97.31 92 LEU A O 1
ATOM 696 N N . GLU A 1 93 ? -9.417 0.849 7.725 1.00 97.62 93 GLU A N 1
ATOM 697 C CA . GLU A 1 93 ? -10.070 1.043 6.424 1.00 97.62 93 GLU A CA 1
ATOM 698 C C . GLU A 1 93 ? -9.101 1.735 5.462 1.00 97.62 93 GLU A C 1
ATOM 700 O O . GLU A 1 93 ? -8.766 1.171 4.420 1.00 97.62 93 GLU A O 1
ATOM 705 N N . GLY A 1 94 ? -8.515 2.862 5.879 1.00 97.50 94 GLY A N 1
ATOM 706 C CA . GLY A 1 94 ? -7.501 3.553 5.088 1.00 97.50 94 GLY A CA 1
ATOM 707 C C . GLY A 1 94 ? -6.242 2.706 4.849 1.00 97.50 94 GLY A C 1
ATOM 708 O O . GLY A 1 94 ? -5.667 2.734 3.759 1.00 97.50 94 GLY A O 1
ATOM 709 N N . MET A 1 95 ? -5.811 1.899 5.828 1.00 98.12 95 MET A N 1
ATOM 710 C CA . MET A 1 95 ? -4.701 0.958 5.624 1.00 98.12 95 MET A CA 1
ATOM 711 C C . MET A 1 95 ? -4.995 -0.039 4.496 1.00 98.12 95 MET A C 1
ATOM 713 O O . MET A 1 95 ? -4.113 -0.291 3.672 1.00 98.12 95 MET A O 1
ATOM 717 N N . VAL A 1 96 ? -6.206 -0.608 4.459 1.00 98.25 96 VAL A N 1
ATOM 718 C CA . VAL A 1 96 ? -6.616 -1.550 3.407 1.00 98.25 96 VAL A CA 1
ATOM 719 C C . VAL A 1 96 ? -6.686 -0.845 2.061 1.00 98.25 96 VAL A C 1
ATOM 721 O O . VAL A 1 96 ? -6.111 -1.361 1.108 1.00 98.25 96 VAL A O 1
ATOM 724 N N . GLU A 1 97 ? -7.281 0.346 1.983 1.00 98.31 97 GLU A N 1
ATOM 725 C CA . GLU A 1 97 ? -7.378 1.107 0.731 1.00 98.31 97 GLU A CA 1
ATOM 726 C C . GLU A 1 97 ? -6.000 1.341 0.091 1.00 98.31 97 GLU A C 1
ATOM 728 O O . GLU A 1 97 ? -5.780 1.013 -1.077 1.00 98.31 97 GLU A O 1
ATOM 733 N N . PHE A 1 98 ? -5.028 1.848 0.856 1.00 98.19 98 PHE A N 1
ATOM 734 C CA . PHE A 1 98 ? -3.682 2.096 0.330 1.00 98.19 98 PHE A CA 1
ATOM 735 C C . PHE A 1 98 ? -2.909 0.807 0.026 1.00 98.19 98 PHE A C 1
ATOM 737 O O . PHE A 1 98 ? -2.132 0.770 -0.933 1.00 98.19 98 PHE A O 1
ATOM 74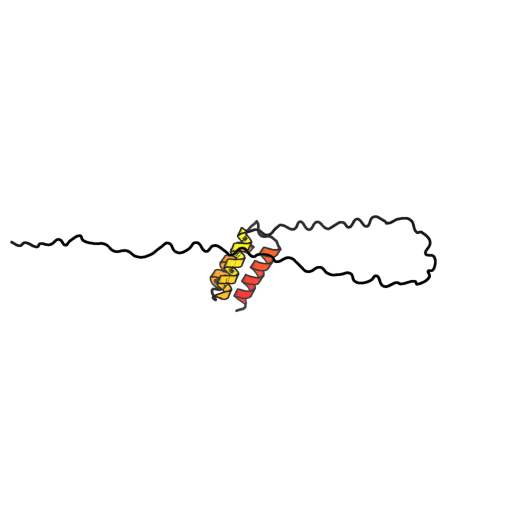4 N N . ALA A 1 99 ? -3.124 -0.260 0.799 1.00 98.00 99 ALA A N 1
ATOM 745 C CA . ALA A 1 99 ? -2.537 -1.560 0.500 1.00 98.00 99 ALA A CA 1
ATOM 746 C C . ALA A 1 99 ? -3.133 -2.172 -0.783 1.00 98.00 99 ALA A C 1
ATOM 748 O O . ALA A 1 99 ? -2.392 -2.722 -1.594 1.00 98.00 99 ALA A O 1
ATOM 749 N N . GLU A 1 100 ? -4.435 -2.030 -1.030 1.00 98.31 100 GLU A N 1
ATOM 750 C CA . GLU A 1 100 ? -5.079 -2.473 -2.271 1.00 98.31 100 GLU A CA 1
ATOM 751 C C . GLU A 1 100 ? -4.593 -1.680 -3.489 1.00 98.31 100 GLU A C 1
ATOM 753 O O . GLU A 1 100 ? -4.378 -2.271 -4.551 1.00 98.31 100 GLU A O 1
ATOM 758 N N . LEU A 1 101 ? -4.355 -0.371 -3.347 1.00 97.94 101 LEU A N 1
ATOM 759 C CA . LEU A 1 101 ? -3.721 0.431 -4.398 1.00 97.94 101 LEU A CA 1
ATOM 760 C C . LEU A 1 101 ? -2.328 -0.115 -4.743 1.00 97.94 101 LEU A C 1
ATOM 762 O O . LEU A 1 101 ? -2.043 -0.358 -5.916 1.00 97.94 101 LEU A O 1
ATOM 766 N N . ALA A 1 102 ? -1.509 -0.402 -3.727 1.00 97.44 102 ALA A N 1
ATOM 767 C CA . ALA A 1 102 ? -0.178 -0.978 -3.912 1.00 97.44 102 ALA A CA 1
ATOM 768 C C . ALA A 1 102 ? -0.214 -2.388 -4.522 1.00 97.44 102 ALA A C 1
ATOM 770 O O . ALA A 1 102 ? 0.652 -2.744 -5.323 1.00 97.44 102 ALA A O 1
ATOM 771 N N . LEU A 1 103 ? -1.215 -3.198 -4.169 1.00 97.44 103 LEU A N 1
ATOM 772 C CA . LEU A 1 103 ? -1.388 -4.551 -4.698 1.00 97.44 103 LEU A CA 1
ATOM 773 C C . LEU A 1 103 ? -1.755 -4.539 -6.189 1.00 97.44 103 LEU A C 1
ATOM 775 O O . LEU A 1 103 ? -1.240 -5.353 -6.963 1.00 97.44 103 LEU A O 1
ATOM 779 N N . ASN A 1 104 ? -2.634 -3.613 -6.577 1.00 97.19 104 ASN A N 1
ATOM 780 C CA . ASN A 1 104 ? -3.169 -3.496 -7.931 1.00 97.19 104 ASN A CA 1
ATOM 781 C C . ASN A 1 104 ? -2.304 -2.630 -8.864 1.00 97.19 104 ASN A C 1
ATOM 783 O O . ASN A 1 104 ? -2.586 -2.571 -10.063 1.00 97.19 104 ASN A O 1
ATOM 787 N N . ASP A 1 105 ? -1.246 -1.982 -8.362 1.00 96.38 105 ASP A N 1
ATOM 788 C CA . ASP A 1 105 ? -0.339 -1.201 -9.202 1.00 96.38 105 ASP A CA 1
ATOM 789 C C . ASP A 1 105 ? 0.422 -2.126 -10.182 1.00 96.38 105 ASP A C 1
ATOM 791 O O . ASP A 1 105 ? 1.066 -3.110 -9.775 1.00 96.38 105 ASP A O 1
ATOM 795 N N . PRO A 1 106 ? 0.380 -1.845 -11.499 1.00 95.31 106 PRO A N 1
ATOM 796 C CA . PRO A 1 106 ? 1.085 -2.653 -12.491 1.00 95.31 106 PRO A CA 1
ATOM 797 C C . PRO A 1 106 ? 2.609 -2.636 -12.296 1.00 95.31 106 PRO A C 1
ATOM 799 O O . PRO A 1 106 ? 3.270 -3.625 -12.615 1.00 95.31 106 PRO A O 1
ATOM 802 N N . ASN A 1 107 ? 3.158 -1.562 -11.724 1.00 95.31 107 ASN A N 1
ATOM 803 C CA . ASN A 1 107 ? 4.585 -1.376 -11.461 1.00 95.31 107 ASN A CA 1
ATOM 804 C C . ASN A 1 107 ? 5.028 -1.947 -10.109 1.00 95.31 107 ASN A C 1
ATOM 806 O O . ASN A 1 107 ? 6.213 -1.874 -9.783 1.00 95.31 107 ASN A O 1
ATOM 810 N N . ALA A 1 108 ? 4.110 -2.487 -9.302 1.00 95.69 108 ALA A N 1
ATOM 811 C CA . ALA A 1 108 ? 4.479 -3.110 -8.041 1.00 95.69 108 ALA A CA 1
ATOM 812 C C . ALA A 1 108 ? 5.371 -4.331 -8.287 1.00 95.69 108 ALA A C 1
ATOM 814 O O . ALA A 1 108 ? 5.023 -5.246 -9.047 1.00 95.69 108 ALA A O 1
ATOM 815 N N . SER A 1 109 ? 6.512 -4.375 -7.602 1.00 95.62 109 SER A N 1
ATOM 816 C CA . SER A 1 109 ? 7.349 -5.570 -7.596 1.00 95.62 109 SER A CA 1
ATOM 817 C C . SER A 1 109 ? 6.630 -6.720 -6.868 1.00 95.62 109 SER A C 1
ATOM 819 O O . SER A 1 109 ? 5.740 -6.486 -6.039 1.00 95.62 109 SER A O 1
ATOM 821 N N . PRO A 1 110 ? 7.017 -7.988 -7.104 1.00 95.50 110 PRO A N 1
ATOM 822 C CA . PRO A 1 110 ? 6.489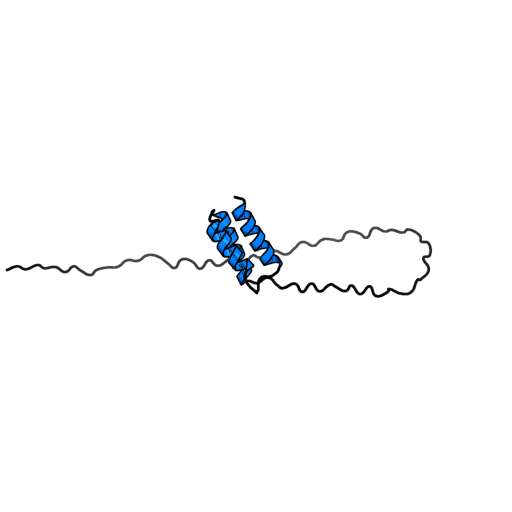 -9.116 -6.336 1.00 95.50 110 PRO A CA 1
ATOM 823 C C . PRO A 1 110 ? 6.631 -8.938 -4.816 1.00 95.50 110 PRO A C 1
ATOM 825 O O . PRO A 1 110 ? 5.755 -9.355 -4.059 1.00 95.50 110 PRO A O 1
ATOM 828 N N . ARG A 1 111 ? 7.705 -8.274 -4.365 1.00 94.88 111 ARG A N 1
ATOM 829 C CA . ARG A 1 111 ? 7.931 -7.958 -2.950 1.00 94.88 111 ARG A CA 1
ATOM 830 C C . ARG A 1 111 ? 6.908 -6.953 -2.426 1.00 94.88 111 ARG A C 1
ATOM 832 O O . ARG A 1 111 ? 6.338 -7.176 -1.363 1.00 94.88 111 ARG A O 1
ATOM 839 N N . GLN A 1 112 ? 6.648 -5.887 -3.178 1.00 96.75 112 GLN A N 1
ATOM 840 C CA . GLN A 1 112 ? 5.677 -4.861 -2.795 1.00 96.75 112 GLN A CA 1
ATOM 841 C C . GLN A 1 112 ? 4.248 -5.407 -2.753 1.00 96.75 112 GLN A C 1
ATOM 843 O O . GLN A 1 112 ? 3.518 -5.136 -1.802 1.00 96.75 112 GLN A O 1
ATOM 848 N N . ARG A 1 113 ? 3.874 -6.256 -3.720 1.00 97.31 113 ARG A N 1
ATOM 849 C CA . ARG A 1 113 ? 2.576 -6.953 -3.702 1.00 97.31 113 ARG A CA 1
ATOM 850 C C . ARG A 1 113 ? 2.432 -7.866 -2.487 1.00 97.31 113 ARG A C 1
ATOM 852 O O . ARG A 1 113 ? 1.379 -7.892 -1.864 1.00 97.31 113 ARG A O 1
ATOM 859 N N . ASN A 1 114 ? 3.495 -8.584 -2.121 1.00 97.38 114 ASN A N 1
ATOM 860 C CA . ASN A 1 114 ? 3.495 -9.409 -0.914 1.00 97.38 114 ASN A CA 1
ATOM 861 C C . ASN A 1 114 ? 3.308 -8.554 0.352 1.00 97.38 114 ASN A C 1
ATOM 863 O O . ASN A 1 114 ? 2.477 -8.882 1.196 1.00 97.38 114 ASN A O 1
ATOM 867 N N . GLN A 1 115 ? 4.012 -7.423 0.454 1.00 97.56 115 GLN A N 1
ATOM 868 C CA . GLN A 1 115 ? 3.857 -6.494 1.576 1.00 97.56 115 GLN A CA 1
ATOM 869 C C . GLN A 1 115 ? 2.426 -5.942 1.672 1.00 97.56 115 GLN A C 1
ATOM 871 O O . GLN A 1 115 ? 1.852 -5.953 2.760 1.00 97.56 115 GLN A O 1
ATOM 876 N N . ALA A 1 116 ? 1.823 -5.539 0.550 1.00 98.00 116 ALA A N 1
ATOM 877 C CA . ALA A 1 116 ? 0.421 -5.125 0.499 1.00 98.00 116 ALA A CA 1
ATOM 878 C C . ALA A 1 116 ? -0.529 -6.224 1.009 1.00 98.00 116 ALA A C 1
ATOM 880 O O . ALA A 1 116 ? -1.360 -5.982 1.883 1.00 98.00 116 ALA A O 1
ATOM 881 N N . ASP A 1 117 ? -0.358 -7.455 0.526 1.00 98.25 117 ASP A N 1
ATOM 882 C CA . ASP A 1 117 ? -1.176 -8.607 0.921 1.00 98.25 117 ASP A CA 1
ATOM 883 C C . ASP A 1 117 ? -1.019 -8.962 2.416 1.00 98.25 117 ASP A C 1
ATOM 885 O O . ASP A 1 117 ? -1.958 -9.419 3.073 1.00 98.25 117 ASP A O 1
ATOM 889 N N . ILE A 1 118 ? 0.158 -8.727 3.007 1.00 98.00 118 ILE A N 1
ATOM 890 C CA . ILE A 1 118 ? 0.364 -8.846 4.460 1.00 98.00 118 ILE A CA 1
ATOM 891 C C . ILE A 1 118 ? -0.434 -7.776 5.216 1.00 98.00 118 ILE A C 1
ATOM 893 O O . ILE A 1 118 ? -1.080 -8.101 6.215 1.00 98.00 118 ILE A O 1
ATOM 897 N N . LEU A 1 119 ? -0.408 -6.520 4.761 1.00 97.44 119 LEU A N 1
ATOM 898 C CA . LEU A 1 119 ? -1.130 -5.421 5.413 1.00 97.44 119 LEU A CA 1
ATOM 899 C C . LEU A 1 119 ? -2.647 -5.651 5.394 1.00 97.44 119 LEU A C 1
ATOM 901 O O . LEU A 1 119 ? -3.291 -5.524 6.436 1.00 97.44 119 LEU A O 1
ATOM 905 N N . ILE A 1 120 ? -3.204 -6.091 4.263 1.00 97.69 120 ILE A N 1
ATOM 906 C CA . ILE A 1 120 ? -4.638 -6.407 4.129 1.00 97.69 120 ILE A CA 1
ATOM 907 C C . ILE A 1 120 ? -5.042 -7.537 5.087 1.00 97.69 120 ILE A C 1
ATOM 909 O O . ILE A 1 120 ? -6.032 -7.434 5.823 1.00 97.69 120 ILE A O 1
ATOM 913 N N . ARG A 1 121 ? -4.243 -8.611 5.143 1.00 97.31 121 ARG A N 1
ATOM 914 C CA . ARG A 1 121 ? -4.491 -9.730 6.067 1.00 97.31 121 ARG A CA 1
ATOM 915 C C . ARG A 1 121 ? -4.393 -9.309 7.527 1.00 97.31 121 ARG A C 1
ATOM 917 O O . ARG A 1 121 ? -5.198 -9.762 8.336 1.00 97.31 121 ARG A O 1
ATOM 924 N N . ARG A 1 122 ? -3.454 -8.419 7.859 1.00 95.00 122 ARG A N 1
ATOM 925 C CA . ARG A 1 122 ? -3.332 -7.850 9.205 1.00 95.00 122 ARG A CA 1
ATOM 926 C C . ARG A 1 122 ? -4.585 -7.065 9.588 1.00 95.00 122 ARG A C 1
ATOM 928 O O . ARG A 1 122 ? -5.087 -7.285 10.686 1.00 95.00 122 ARG A O 1
ATOM 935 N N . ALA A 1 123 ? -5.111 -6.223 8.694 1.00 93.88 123 ALA A N 1
ATOM 936 C CA . ALA A 1 123 ? -6.353 -5.475 8.923 1.00 93.88 123 ALA A CA 1
ATOM 937 C C . ALA A 1 123 ? -7.530 -6.401 9.244 1.00 93.88 123 ALA A C 1
ATOM 939 O O . ALA A 1 123 ? -8.302 -6.141 10.154 1.00 93.88 123 ALA A O 1
ATOM 940 N N . SER A 1 124 ? -7.617 -7.513 8.512 1.00 90.81 124 SER A N 1
ATOM 941 C CA . SER A 1 124 ? -8.698 -8.494 8.646 1.00 90.81 124 SER A CA 1
ATOM 942 C C . SER A 1 124 ? -8.598 -9.352 9.915 1.00 90.81 124 SER A C 1
ATOM 944 O O . SER A 1 124 ? -9.523 -10.099 10.223 1.00 90.81 124 SER A O 1
ATOM 946 N N . SER A 1 125 ? -7.457 -9.309 10.610 1.00 90.19 125 SER A N 1
ATOM 947 C CA . SER A 1 125 ? -7.169 -10.136 11.790 1.00 90.19 125 SER A CA 1
ATOM 948 C C . SER A 1 125 ? -7.300 -9.403 13.131 1.00 90.19 125 SER A C 1
ATOM 950 O O . SER A 1 125 ? -7.148 -10.046 14.171 1.00 90.19 125 SER A O 1
ATOM 952 N N . LEU A 1 126 ? -7.532 -8.085 13.102 1.00 80.38 126 LEU A N 1
ATOM 953 C CA . LEU A 1 126 ? -7.675 -7.207 14.271 1.00 80.38 126 LEU A CA 1
ATOM 954 C C . LEU A 1 126 ? -9.149 -7.012 14.639 1.00 80.38 126 LEU A C 1
ATOM 956 O O . LEU A 1 126 ? -9.420 -6.945 15.859 1.00 80.38 126 LEU A O 1
#

Radius of gyration: 33.63 Å; chains: 1; bounding box: 90×97×30 Å

Secondary structure (DSSP, 8-state):
----------------------------------------------------------------------PPPHHHHHHHHHHHHHHHHT-HHHHHHHHHHHHH-TT--HHHHHHHHHHHHHHTT-

pLDDT: mean 71.37, std 22.98, range [39.41, 98.44]